Protein AF-A0A0N8SUN9-F1 (afdb_monomer_lite)

Sequence (37 aa):
HWRNARTHTLHDPARWKYHLIGNQLLNGIAPPRHAWN

Structure (mmCIF, N/CA/C/O backbone):
data_AF-A0A0N8SUN9-F1
#
_entry.id   AF-A0A0N8SUN9-F1
#
loop_
_atom_site.group_PDB
_atom_site.id
_atom_site.type_symbol
_atom_site.label_atom_id
_atom_site.label_alt_id
_atom_site.label_comp_id
_atom_site.label_asym_id
_atom_site.label_entity_id
_atom_site.label_seq_id
_atom_site.pdbx_PDB_ins_code
_atom_site.Cartn_x
_atom_site.Cartn_y
_atom_site.Cartn_z
_atom_site.occupancy
_atom_site.B_iso_or_equiv
_atom_site.auth_seq_id
_atom_site.auth_comp_id
_atom_site.auth_asym_id
_atom_site.auth_atom_id
_atom_site.pdbx_PDB_model_num
ATOM 1 N N . HIS A 1 1 ? 19.261 0.179 -16.532 1.00 83.38 1 HIS A N 1
ATOM 2 C CA . HIS A 1 1 ? 18.797 -0.011 -15.138 1.00 83.38 1 HIS A CA 1
ATOM 3 C C . HIS A 1 1 ? 17.332 -0.466 -14.991 1.00 83.38 1 HIS A C 1
ATOM 5 O O . HIS A 1 1 ? 17.049 -1.202 -14.058 1.00 83.38 1 HIS A O 1
ATOM 11 N N . TRP A 1 2 ? 16.409 -0.132 -15.905 1.00 90.75 2 TRP A N 1
ATOM 12 C CA . TRP A 1 2 ? 14.975 -0.484 -15.799 1.00 90.75 2 TRP A CA 1
ATOM 13 C C . TRP A 1 2 ? 14.645 -1.988 -15.723 1.00 90.75 2 TRP A C 1
ATOM 15 O O . TRP A 1 2 ? 13.809 -2.392 -14.918 1.00 90.75 2 TRP A O 1
ATOM 25 N N . ARG A 1 3 ? 15.320 -2.826 -16.525 1.00 92.12 3 ARG A N 1
ATOM 26 C CA . ARG A 1 3 ? 15.065 -4.280 -16.563 1.00 92.12 3 ARG A CA 1
ATOM 27 C C . ARG A 1 3 ? 15.223 -4.926 -15.184 1.00 92.12 3 ARG A C 1
ATOM 29 O O . ARG A 1 3 ? 14.352 -5.666 -14.752 1.00 92.12 3 ARG A O 1
ATOM 36 N N . ASN A 1 4 ? 16.281 -4.555 -14.466 1.00 90.50 4 ASN A N 1
ATOM 37 C CA . ASN A 1 4 ? 16.586 -5.105 -13.146 1.00 90.50 4 ASN A CA 1
ATOM 38 C C . ASN A 1 4 ? 15.529 -4.703 -12.109 1.00 90.50 4 ASN A C 1
ATOM 40 O O . ASN A 1 4 ? 15.105 -5.539 -11.319 1.00 90.50 4 ASN A O 1
ATOM 44 N N . ALA A 1 5 ? 15.063 -3.449 -12.147 1.00 87.88 5 ALA A N 1
ATOM 45 C CA . ALA A 1 5 ? 14.017 -2.976 -11.244 1.00 87.88 5 ALA A CA 1
ATOM 46 C C . ALA A 1 5 ? 12.704 -3.744 -11.452 1.00 87.88 5 ALA A C 1
ATOM 48 O O . ALA A 1 5 ? 12.099 -4.195 -10.484 1.00 87.88 5 ALA A O 1
ATOM 49 N N . ARG A 1 6 ? 12.297 -3.956 -12.712 1.00 90.38 6 ARG A N 1
ATOM 50 C CA . ARG A 1 6 ? 11.061 -4.682 -13.035 1.00 90.38 6 ARG A CA 1
ATOM 51 C C . ARG A 1 6 ? 11.121 -6.155 -12.619 1.00 90.38 6 ARG A C 1
ATOM 53 O O . ARG A 1 6 ? 10.135 -6.657 -12.085 1.00 90.38 6 ARG A O 1
ATOM 60 N N . THR A 1 7 ? 12.264 -6.819 -12.800 1.00 90.62 7 THR A N 1
ATOM 61 C CA . THR A 1 7 ? 12.466 -8.196 -12.320 1.00 90.62 7 THR A CA 1
ATOM 62 C C . THR A 1 7 ? 12.413 -8.270 -10.794 1.00 90.62 7 THR A C 1
ATOM 64 O O . THR A 1 7 ? 11.731 -9.130 -10.249 1.00 90.62 7 THR A O 1
ATOM 67 N N . HIS A 1 8 ? 13.074 -7.346 -10.094 1.00 90.50 8 HIS A N 1
ATOM 68 C CA . HIS A 1 8 ? 13.135 -7.358 -8.632 1.00 90.50 8 HIS A CA 1
ATOM 69 C C . HIS A 1 8 ? 11.768 -7.104 -7.970 1.00 90.50 8 HIS A C 1
ATOM 71 O O . HIS A 1 8 ? 11.460 -7.684 -6.936 1.00 90.50 8 HIS A O 1
ATOM 77 N N . THR A 1 9 ? 10.906 -6.274 -8.566 1.00 84.94 9 THR A N 1
ATOM 78 C CA . THR A 1 9 ? 9.563 -5.999 -8.018 1.00 84.94 9 THR A CA 1
ATOM 79 C C . THR A 1 9 ? 8.554 -7.131 -8.210 1.00 84.94 9 THR A C 1
ATOM 81 O O . THR A 1 9 ? 7.456 -7.047 -7.668 1.00 84.94 9 THR A O 1
ATOM 84 N N . LEU A 1 10 ? 8.885 -8.167 -8.988 1.00 89.44 10 LEU A N 1
ATOM 85 C CA . LEU A 1 10 ? 7.972 -9.281 -9.252 1.00 89.44 10 LEU A CA 1
ATOM 86 C C . LEU A 1 10 ? 7.839 -10.240 -8.057 1.00 89.44 10 LEU A C 1
ATOM 88 O O . LEU A 1 10 ? 6.804 -10.882 -7.920 1.00 89.44 10 LEU A O 1
ATOM 92 N N . HIS A 1 11 ? 8.862 -10.316 -7.200 1.00 86.31 11 HIS A N 1
ATOM 93 C CA . HIS A 1 11 ? 8.887 -11.195 -6.027 1.00 86.31 11 HIS A CA 1
ATOM 94 C C . HIS A 1 11 ? 7.753 -10.885 -5.034 1.00 86.31 11 HIS A C 1
ATOM 96 O O . HIS A 1 11 ? 7.099 -11.791 -4.529 1.00 86.31 11 HIS A O 1
ATOM 102 N N . ASP A 1 12 ? 7.469 -9.599 -4.804 1.00 82.56 12 ASP A N 1
ATOM 103 C CA . ASP A 1 12 ? 6.466 -9.140 -3.845 1.00 82.56 12 ASP A CA 1
ATOM 104 C C . ASP A 1 12 ? 5.376 -8.326 -4.549 1.00 82.56 12 ASP A C 1
ATOM 106 O O . ASP A 1 12 ? 5.636 -7.193 -4.972 1.00 82.56 12 ASP A O 1
ATOM 110 N N . PRO A 1 13 ? 4.129 -8.819 -4.638 1.00 82.62 13 PRO A N 1
ATOM 111 C CA . PRO A 1 13 ? 3.093 -8.111 -5.380 1.00 82.62 13 PRO A CA 1
ATOM 112 C C . PRO A 1 13 ? 2.703 -6.794 -4.690 1.00 82.62 13 PRO A C 1
ATOM 114 O O . PRO A 1 13 ? 1.878 -6.787 -3.791 1.00 82.62 13 PRO A O 1
ATOM 117 N N . ALA A 1 14 ? 3.216 -5.641 -5.129 1.00 83.12 14 ALA A N 1
ATOM 118 C CA . ALA A 1 14 ? 3.023 -4.340 -4.457 1.00 83.12 14 ALA A CA 1
ATOM 119 C C . ALA A 1 14 ? 1.573 -4.022 -4.011 1.00 83.12 14 ALA A C 1
ATOM 121 O O . ALA A 1 14 ? 1.372 -3.370 -2.988 1.00 83.12 14 ALA A O 1
ATOM 122 N N . ARG A 1 15 ? 0.562 -4.546 -4.723 1.00 84.81 15 ARG A N 1
ATOM 123 C CA . ARG A 1 15 ? -0.862 -4.505 -4.342 1.00 84.81 15 ARG A CA 1
ATOM 124 C C . ARG A 1 15 ? -1.131 -4.968 -2.900 1.00 84.81 15 ARG A C 1
ATOM 126 O O . ARG A 1 15 ? -1.944 -4.338 -2.2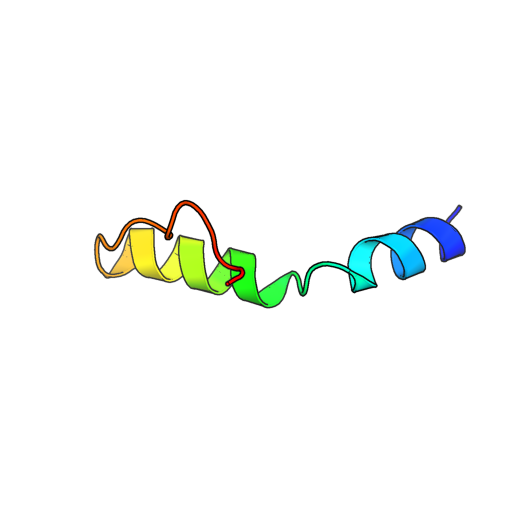26 1.00 84.81 15 ARG A O 1
ATOM 133 N N . TRP A 1 16 ? -0.469 -6.023 -2.414 1.00 82.75 16 TRP A N 1
ATOM 134 C CA . TRP A 1 16 ? -0.711 -6.567 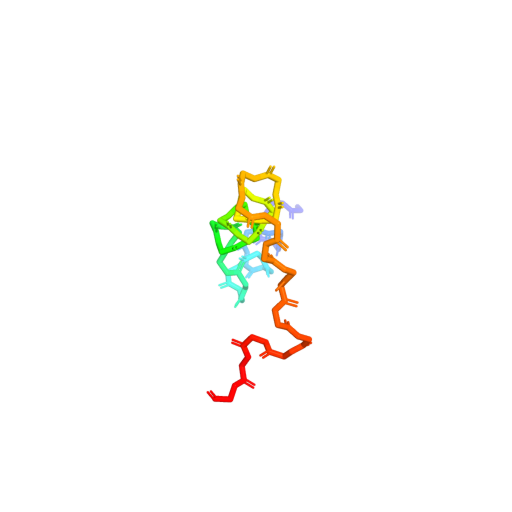-1.068 1.00 82.75 16 TRP A CA 1
ATOM 135 C C . TRP A 1 16 ? -0.319 -5.568 0.032 1.00 82.75 16 TRP A C 1
ATOM 137 O O . TRP A 1 16 ? -1.011 -5.457 1.042 1.00 82.75 16 TRP A O 1
ATOM 147 N N . LYS A 1 17 ? 0.720 -4.758 -0.208 1.00 82.44 17 LYS A N 1
ATOM 148 C CA . LYS A 1 17 ? 1.183 -3.722 0.728 1.00 82.44 17 LYS A CA 1
ATOM 149 C C . LYS A 1 17 ? 0.133 -2.626 0.915 1.00 82.44 17 LYS A C 1
ATOM 151 O O . LYS A 1 17 ? -0.169 -2.254 2.044 1.00 82.44 17 LYS A O 1
ATOM 156 N N . TYR A 1 18 ? -0.469 -2.152 -0.177 1.00 85.62 18 TYR A N 1
ATOM 157 C CA . TYR A 1 18 ? -1.520 -1.131 -0.113 1.00 85.62 18 TYR A CA 1
ATOM 158 C C . TYR A 1 18 ? -2.787 -1.640 0.569 1.00 85.62 18 TYR A C 1
ATOM 160 O O . TYR A 1 18 ? -3.396 -0.907 1.342 1.00 85.62 18 TYR A O 1
ATOM 168 N N . HIS A 1 19 ? -3.161 -2.898 0.322 1.00 86.50 19 HIS A N 1
ATOM 169 C CA . HIS A 1 19 ? -4.310 -3.510 0.982 1.00 86.50 19 HIS A CA 1
ATOM 170 C C . HIS A 1 19 ? -4.127 -3.567 2.504 1.00 86.50 19 HIS A C 1
ATOM 172 O O . HIS A 1 19 ? -5.031 -3.186 3.241 1.00 86.50 19 HIS A O 1
ATOM 178 N N . LEU A 1 20 ? -2.946 -3.971 2.978 1.00 86.94 20 LEU A N 1
ATOM 179 C CA . LEU A 1 20 ? -2.650 -4.034 4.409 1.00 86.94 20 LEU A CA 1
ATOM 180 C C . LEU A 1 20 ? -2.636 -2.662 5.082 1.00 86.94 20 LEU A C 1
ATOM 182 O O . LEU A 1 20 ? -3.228 -2.504 6.146 1.00 86.94 20 LEU A O 1
ATOM 186 N N . ILE A 1 21 ? -2.007 -1.668 4.451 1.00 88.81 21 ILE A N 1
ATOM 187 C CA . ILE A 1 21 ? -2.010 -0.290 4.960 1.00 88.81 21 ILE A CA 1
ATOM 188 C C . ILE A 1 21 ? -3.447 0.241 5.011 1.00 88.81 21 ILE A C 1
ATOM 190 O O . ILE A 1 21 ? -3.861 0.799 6.023 1.00 88.81 21 ILE A O 1
ATOM 194 N N . GLY A 1 22 ? -4.232 0.020 3.953 1.00 90.06 22 GLY A N 1
ATOM 195 C CA . GLY A 1 22 ? -5.640 0.407 3.917 1.00 90.06 22 GLY A CA 1
ATOM 196 C C . GLY A 1 22 ? -6.457 -0.265 5.020 1.00 90.06 22 GLY A C 1
ATOM 197 O O . GLY A 1 22 ? -7.239 0.399 5.690 1.00 90.06 22 GLY A O 1
ATOM 198 N N . ASN A 1 23 ? -6.233 -1.555 5.268 1.00 89.50 23 ASN A N 1
ATOM 199 C CA . ASN A 1 23 ? -6.923 -2.293 6.322 1.00 89.50 23 ASN A CA 1
ATOM 200 C C . ASN A 1 23 ? -6.567 -1.778 7.728 1.00 89.50 23 ASN A C 1
ATOM 202 O O . ASN A 1 23 ? -7.439 -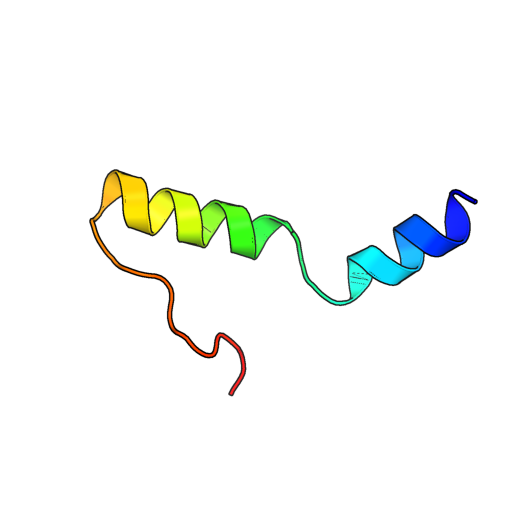1.671 8.588 1.00 89.50 23 ASN A O 1
ATOM 206 N N . GLN A 1 24 ? -5.312 -1.386 7.951 1.00 90.19 24 GLN A N 1
ATOM 207 C CA . GLN A 1 24 ? -4.899 -0.771 9.210 1.00 90.19 24 GLN A CA 1
ATOM 208 C C . 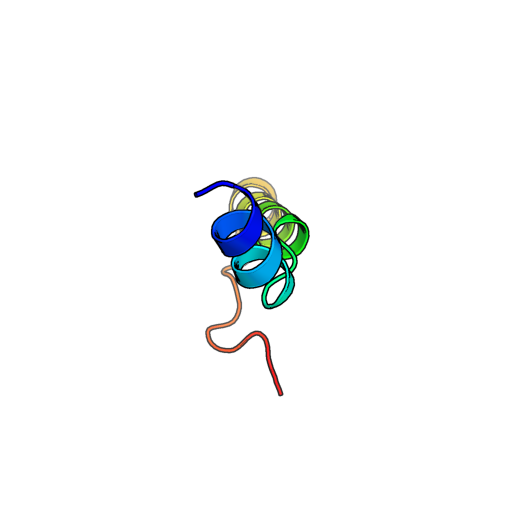GLN A 1 24 ? -5.529 0.614 9.400 1.00 90.19 24 GLN A C 1
ATOM 210 O O . GLN A 1 24 ? -6.014 0.915 10.487 1.00 90.19 24 GLN A O 1
ATOM 215 N N . LEU A 1 25 ? -5.541 1.446 8.355 1.00 92.62 25 LEU A N 1
ATOM 216 C CA . LEU A 1 25 ? -6.075 2.808 8.427 1.00 92.62 25 LEU A CA 1
ATOM 217 C C . LEU A 1 25 ? -7.603 2.844 8.549 1.00 92.62 25 LEU A C 1
ATOM 219 O O . LEU A 1 25 ? -8.128 3.704 9.248 1.00 92.62 25 LEU A O 1
ATOM 223 N N . LEU A 1 26 ? -8.310 1.936 7.872 1.00 93.06 26 LEU A N 1
ATOM 224 C CA . LEU A 1 26 ? -9.775 1.928 7.839 1.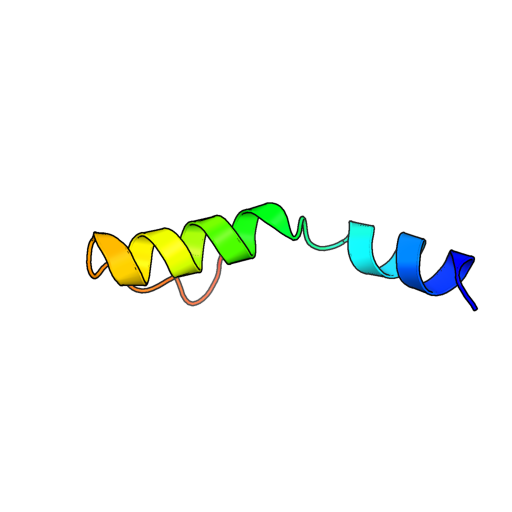00 93.06 26 LEU A CA 1
ATOM 225 C C . LEU A 1 26 ? -10.392 1.076 8.951 1.00 93.06 26 LEU A C 1
ATOM 227 O O . LEU A 1 26 ? -11.418 1.462 9.501 1.00 93.06 26 LEU A O 1
ATOM 231 N N . ASN A 1 27 ? -9.777 -0.062 9.289 1.00 93.19 27 ASN A N 1
ATOM 232 C CA . ASN A 1 27 ? -10.365 -1.050 10.201 1.00 93.19 27 ASN A CA 1
ATOM 233 C C . ASN A 1 27 ? -9.558 -1.246 11.496 1.00 93.19 27 ASN A C 1
ATOM 235 O O . ASN A 1 27 ? -9.961 -2.034 12.347 1.00 93.19 27 ASN A O 1
ATOM 239 N N . GLY A 1 28 ? -8.405 -0.582 11.659 1.00 91.25 28 GLY A N 1
ATOM 240 C CA . GLY A 1 28 ? -7.544 -0.738 12.840 1.00 91.25 28 GLY A CA 1
ATOM 241 C C . GLY A 1 28 ? -6.845 -2.100 12.943 1.00 91.25 28 GLY A C 1
ATOM 242 O O . GLY A 1 28 ? -6.235 -2.407 13.966 1.00 91.25 28 GLY A O 1
ATOM 243 N N . ILE A 1 29 ? -6.914 -2.927 11.895 1.00 90.19 29 ILE A N 1
ATOM 244 C CA . ILE A 1 29 ? -6.337 -4.274 11.883 1.00 90.19 29 ILE A CA 1
ATOM 245 C C . ILE A 1 29 ? -4.871 -4.173 11.461 1.00 90.19 29 ILE A C 1
ATOM 247 O O . ILE A 1 29 ? -4.561 -3.879 10.305 1.00 90.19 29 ILE A O 1
ATOM 251 N N . ALA A 1 30 ? -3.959 -4.417 12.403 1.00 86.31 30 ALA A N 1
ATOM 252 C CA . ALA A 1 30 ? -2.528 -4.404 12.128 1.00 86.31 30 ALA A CA 1
ATOM 253 C C . ALA A 1 30 ? -2.133 -5.529 11.148 1.00 86.31 30 ALA A C 1
ATOM 255 O O . ALA A 1 30 ? -2.664 -6.641 11.240 1.00 86.31 30 ALA A O 1
ATOM 256 N N . PRO A 1 31 ? -1.186 -5.277 10.225 1.00 83.25 31 PRO A N 1
ATOM 257 C CA . PRO A 1 31 ? -0.712 -6.305 9.311 1.00 83.25 31 PRO A CA 1
ATOM 258 C C . PRO A 1 31 ? -0.054 -7.470 10.070 1.00 83.25 31 PRO A C 1
ATOM 260 O O . PRO A 1 31 ? 0.693 -7.237 11.028 1.00 83.25 31 PRO A O 1
ATOM 263 N N . PRO A 1 32 ? -0.281 -8.727 9.645 1.00 80.69 32 PRO A N 1
ATOM 264 C CA . PRO A 1 32 ? 0.379 -9.878 10.247 1.00 80.69 32 PRO A CA 1
ATOM 265 C C . PRO A 1 32 ? 1.898 -9.783 10.047 1.00 80.69 32 PRO A C 1
ATOM 267 O O . PRO A 1 32 ? 2.378 -9.442 8.967 1.00 80.69 32 PRO A O 1
ATOM 270 N N . ARG A 1 33 ? 2.668 -10.107 11.097 1.00 72.88 33 ARG A N 1
ATOM 271 C CA . ARG A 1 33 ? 4.146 -10.028 11.099 1.00 72.88 33 ARG A CA 1
ATOM 272 C C . ARG A 1 33 ? 4.807 -10.937 10.054 1.00 72.88 33 ARG A C 1
ATOM 274 O O . ARG A 1 33 ? 5.914 -10.642 9.618 1.00 72.88 33 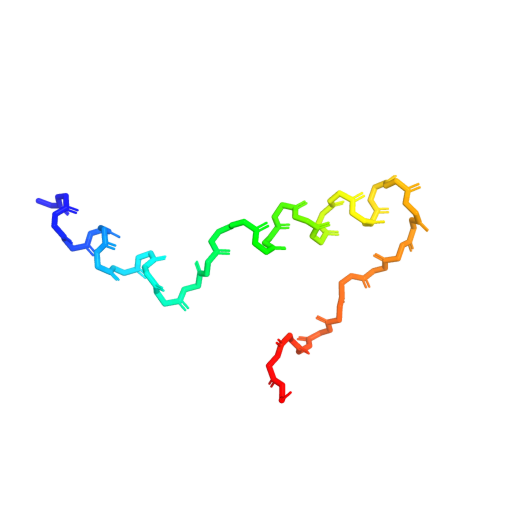ARG A O 1
ATOM 281 N N . HIS A 1 34 ? 4.123 -12.004 9.644 1.00 70.81 34 HIS A N 1
ATOM 282 C CA . HIS A 1 34 ? 4.533 -12.907 8.573 1.00 70.81 34 HIS A CA 1
ATOM 283 C C . HIS A 1 34 ? 3.346 -13.110 7.627 1.00 70.81 34 HIS A C 1
ATOM 285 O O . HIS A 1 34 ? 2.368 -13.752 7.991 1.00 70.81 34 HIS A O 1
ATOM 291 N N . ALA A 1 35 ? 3.419 -12.539 6.424 1.00 59.44 35 ALA A N 1
ATOM 292 C CA . ALA A 1 35 ? 2.398 -12.702 5.383 1.00 59.44 35 ALA A CA 1
ATOM 293 C C . ALA A 1 35 ? 2.609 -13.960 4.511 1.00 59.44 35 ALA A C 1
ATOM 295 O O . ALA A 1 35 ? 1.958 -14.104 3.483 1.00 59.44 35 ALA A O 1
ATOM 296 N N . TRP A 1 36 ? 3.532 -14.841 4.913 1.00 60.00 36 TRP A N 1
ATOM 297 C CA . TRP A 1 36 ? 3.924 -16.046 4.185 1.00 60.00 36 TRP A CA 1
ATOM 298 C C . TRP A 1 36 ? 4.165 -17.194 5.177 1.00 60.00 36 TRP A C 1
ATOM 300 O O . TRP A 1 36 ? 5.273 -17.352 5.690 1.00 60.00 36 TRP A O 1
ATOM 310 N N . ASN A 1 37 ? 3.115 -17.957 5.471 1.00 42.66 37 ASN A N 1
ATOM 311 C CA . ASN A 1 37 ? 3.201 -19.405 5.665 1.00 42.66 37 ASN A CA 1
ATOM 312 C C . ASN A 1 37 ? 2.157 -20.027 4.741 1.00 42.66 37 ASN A C 1
ATOM 314 O O . ASN A 1 37 ? 1.011 -19.522 4.782 1.00 42.66 37 ASN A O 1
#

Secondary structure (DSSP, 8-state):
-HHHHHHHTTSS-HHHHHHHHHHHHHH--PPPS-S--

Foldseek 3Di:
DVVVVVVVCVVDPVVVVVVQVCCCVPPVDHDDPDPDD

Organism: NCBI:txid264459

Radius of gyration: 12.99 Å; chains: 1; bounding box: 29×22×29 Å

pLDDT: mean 84.03, std 10.43, range [42.66, 93.19]